Protein AF-A0A7S2LRY9-F1 (afdb_monomer_lite)

Organism: NCBI:txid267567

Structure (mmCIF, N/CA/C/O backbone):
data_AF-A0A7S2LRY9-F1
#
_entry.id   AF-A0A7S2LRY9-F1
#
loop_
_atom_site.group_PDB
_atom_site.id
_atom_site.type_symbol
_atom_site.label_atom_id
_atom_site.label_alt_id
_atom_site.label_comp_id
_atom_site.label_asym_id
_atom_site.label_entity_id
_atom_site.label_seq_id
_atom_site.pdbx_PDB_ins_code
_atom_site.Cartn_x
_atom_site.Cartn_y
_atom_site.Cartn_z
_atom_site.occupancy
_atom_site.B_iso_or_equiv
_atom_site.auth_seq_id
_atom_site.auth_comp_id
_atom_site.auth_asym_id
_atom_site.auth_atom_id
_atom_site.pdbx_PDB_model_num
ATOM 1 N N . LYS A 1 1 ? 8.140 20.959 7.139 1.00 42.97 1 LYS A N 1
ATOM 2 C CA . LYS A 1 1 ? 8.347 19.492 7.245 1.00 42.97 1 LYS A CA 1
ATOM 3 C C . LYS A 1 1 ? 7.551 19.012 8.450 1.00 42.97 1 LYS A C 1
ATOM 5 O O . LYS A 1 1 ? 8.024 19.200 9.561 1.00 42.97 1 LYS A O 1
ATOM 10 N N . SER A 1 2 ? 6.321 18.530 8.248 1.00 47.72 2 SER A N 1
ATOM 11 C CA . SER A 1 2 ? 5.509 17.995 9.351 1.00 47.72 2 SER A CA 1
ATOM 12 C C . SER A 1 2 ? 6.287 16.837 9.963 1.00 47.72 2 SER A C 1
ATOM 14 O O . SER A 1 2 ? 6.594 15.883 9.247 1.00 47.72 2 SER A O 1
ATOM 16 N N . LYS A 1 3 ? 6.712 16.970 11.222 1.00 55.00 3 LYS A N 1
ATOM 17 C CA . LYS A 1 3 ? 7.335 15.860 11.942 1.00 55.00 3 LYS A CA 1
ATOM 18 C C . LYS A 1 3 ? 6.281 14.760 11.988 1.00 55.00 3 LYS A C 1
ATOM 20 O O . LYS A 1 3 ? 5.179 15.005 12.460 1.00 55.00 3 LYS A O 1
ATOM 25 N N . LEU A 1 4 ? 6.579 13.626 11.370 1.00 56.03 4 LEU A N 1
ATOM 26 C CA . LEU A 1 4 ? 5.730 12.450 11.462 1.00 56.03 4 LEU A CA 1
ATOM 27 C C . LEU A 1 4 ? 5.791 11.988 12.918 1.00 56.03 4 LEU A C 1
ATOM 29 O O . LEU A 1 4 ? 6.898 11.877 13.456 1.00 56.03 4 LEU A O 1
ATOM 33 N N . ASP A 1 5 ? 4.647 11.771 13.557 1.00 71.38 5 ASP A N 1
ATOM 34 C CA . ASP A 1 5 ? 4.640 11.287 14.931 1.00 71.38 5 ASP A CA 1
ATOM 35 C C . ASP A 1 5 ? 5.395 9.945 14.995 1.00 71.38 5 ASP A C 1
ATOM 37 O O . ASP A 1 5 ? 5.189 9.083 14.129 1.00 71.38 5 ASP A O 1
ATOM 41 N N . PRO A 1 6 ? 6.280 9.723 15.987 1.00 76.50 6 PRO A N 1
ATOM 42 C CA . PRO A 1 6 ? 7.076 8.495 16.080 1.00 76.50 6 PRO A CA 1
ATOM 43 C C . PRO A 1 6 ? 6.223 7.219 16.017 1.00 76.50 6 PRO A C 1
ATOM 45 O O . PRO A 1 6 ? 6.640 6.214 15.441 1.00 76.50 6 PRO A O 1
ATOM 48 N N . LEU A 1 7 ? 4.997 7.292 16.544 1.00 77.19 7 LEU A N 1
ATOM 49 C CA . LEU A 1 7 ? 4.020 6.208 16.547 1.00 77.19 7 LEU A CA 1
ATOM 50 C C . LEU A 1 7 ? 3.487 5.867 15.145 1.00 77.19 7 LEU A C 1
ATOM 52 O O . LEU A 1 7 ? 3.240 4.701 14.845 1.00 77.19 7 LEU A O 1
ATOM 56 N N . GLU A 1 8 ? 3.302 6.859 14.269 1.00 82.44 8 GLU A N 1
ATOM 57 C CA . GLU A 1 8 ? 2.910 6.605 12.877 1.00 82.44 8 GLU A CA 1
ATOM 58 C C . GLU A 1 8 ? 4.038 5.899 12.121 1.00 82.44 8 GLU A C 1
ATOM 60 O O . GLU A 1 8 ? 3.790 4.966 11.359 1.00 82.44 8 GLU A O 1
ATOM 65 N N . ASN A 1 9 ? 5.284 6.319 12.356 1.00 85.94 9 ASN A N 1
ATOM 66 C CA . ASN A 1 9 ? 6.449 5.736 11.699 1.00 85.94 9 ASN A CA 1
ATOM 67 C C . ASN A 1 9 ? 6.665 4.271 12.103 1.00 85.94 9 AS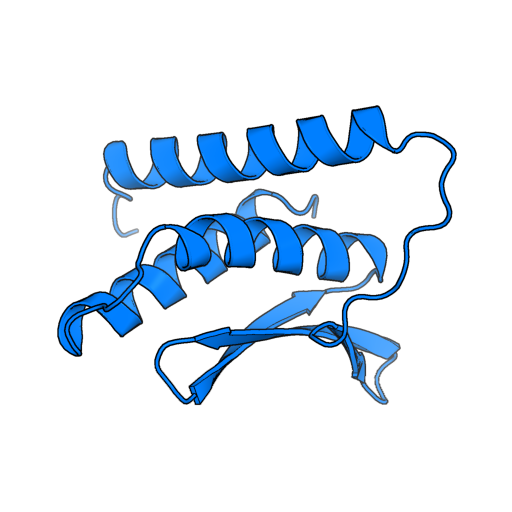N A C 1
ATOM 69 O O . ASN A 1 9 ? 6.980 3.440 11.254 1.00 85.94 9 ASN A O 1
ATOM 73 N N . ASP A 1 10 ? 6.457 3.942 13.379 1.00 88.31 10 ASP A N 1
ATOM 74 C CA . ASP A 1 10 ? 6.489 2.559 13.859 1.00 88.31 10 ASP A CA 1
ATOM 75 C C . ASP A 1 10 ? 5.446 1.687 13.141 1.00 88.31 10 ASP A C 1
ATOM 77 O O . ASP A 1 10 ? 5.798 0.664 12.554 1.00 88.31 10 ASP A O 1
ATOM 81 N N . LYS A 1 11 ? 4.190 2.153 13.048 1.00 87.31 11 LYS A N 1
ATOM 82 C CA . LYS A 1 11 ? 3.123 1.451 12.309 1.00 87.31 11 LYS A CA 1
ATOM 83 C C . LYS A 1 11 ? 3.478 1.231 10.839 1.00 87.31 11 LYS A C 1
ATOM 85 O O . LYS A 1 11 ? 3.240 0.148 10.303 1.00 87.31 11 LYS A O 1
ATOM 90 N N . ILE A 1 12 ? 4.051 2.244 10.187 1.00 89.62 12 ILE A N 1
ATOM 91 C CA . ILE A 1 12 ? 4.518 2.149 8.799 1.00 89.62 12 ILE A CA 1
ATOM 92 C C . ILE A 1 12 ? 5.582 1.053 8.674 1.00 89.62 12 ILE A C 1
ATOM 94 O O . ILE A 1 12 ? 5.450 0.158 7.838 1.00 89.62 12 ILE A O 1
ATOM 98 N N . ASN A 1 13 ? 6.614 1.093 9.517 1.00 90.19 13 ASN A N 1
ATOM 99 C CA . ASN A 1 13 ? 7.702 0.120 9.480 1.00 90.19 13 ASN A CA 1
ATOM 100 C C . ASN A 1 13 ? 7.215 -1.296 9.798 1.00 90.19 13 ASN A C 1
ATOM 102 O O . ASN A 1 13 ? 7.640 -2.245 9.140 1.00 90.19 13 ASN A O 1
ATOM 106 N N . ALA A 1 14 ? 6.289 -1.443 10.746 1.00 90.25 14 ALA A N 1
ATOM 107 C CA . ALA A 1 14 ? 5.671 -2.717 11.085 1.00 90.25 14 ALA A CA 1
ATOM 108 C C . ALA A 1 14 ? 4.901 -3.314 9.895 1.00 90.25 14 ALA A C 1
ATOM 110 O O . ALA A 1 14 ? 5.074 -4.495 9.582 1.00 90.25 14 ALA A O 1
ATOM 111 N N . ALA A 1 15 ? 4.110 -2.505 9.181 1.00 89.75 15 ALA A N 1
ATOM 112 C CA . ALA A 1 15 ? 3.398 -2.953 7.983 1.00 89.75 15 ALA A CA 1
ATOM 113 C C . ALA A 1 15 ? 4.364 -3.352 6.856 1.00 89.75 15 ALA A C 1
ATOM 115 O O . ALA A 1 15 ? 4.231 -4.427 6.276 1.00 89.75 15 ALA A O 1
ATOM 116 N N . ILE A 1 16 ? 5.393 -2.540 6.598 1.00 90.38 16 ILE A N 1
ATOM 117 C CA . ILE A 1 16 ? 6.456 -2.840 5.622 1.00 90.38 16 ILE A CA 1
ATOM 118 C C . ILE A 1 16 ? 7.151 -4.166 5.971 1.00 90.38 16 ILE A C 1
ATOM 120 O O . ILE A 1 16 ? 7.352 -5.019 5.107 1.00 90.38 16 ILE A O 1
ATOM 124 N N . ALA A 1 17 ? 7.514 -4.367 7.238 1.00 89.44 17 ALA A N 1
ATOM 125 C CA . ALA A 1 17 ? 8.182 -5.582 7.690 1.00 89.44 17 ALA A CA 1
ATOM 126 C C . ALA A 1 17 ? 7.295 -6.827 7.531 1.00 89.44 17 ALA A C 1
ATOM 128 O O . ALA A 1 17 ? 7.787 -7.896 7.157 1.00 89.44 17 ALA A O 1
ATOM 129 N N . ALA A 1 18 ? 5.992 -6.698 7.777 1.00 88.12 18 ALA A N 1
ATOM 130 C CA . ALA A 1 18 ? 5.053 -7.800 7.645 1.00 88.12 18 ALA A CA 1
ATOM 131 C C . ALA A 1 18 ? 4.808 -8.212 6.181 1.00 88.12 18 ALA A C 1
ATOM 133 O O . ALA A 1 18 ? 4.769 -9.414 5.894 1.00 88.12 18 ALA A O 1
ATOM 134 N N . VAL A 1 19 ? 4.755 -7.261 5.243 1.00 87.75 19 VAL A N 1
ATOM 135 C CA . VAL A 1 19 ? 4.709 -7.582 3.804 1.00 87.75 19 VAL A CA 1
ATOM 136 C C . VAL A 1 19 ? 6.010 -8.249 3.359 1.00 87.75 19 VAL A C 1
ATOM 138 O O . VAL A 1 19 ? 5.968 -9.334 2.786 1.00 87.75 19 VAL A O 1
ATOM 141 N N . LYS A 1 20 ? 7.181 -7.712 3.738 1.00 85.38 20 LYS A N 1
ATOM 142 C CA . LYS A 1 20 ? 8.488 -8.347 3.450 1.00 85.38 20 LYS A CA 1
ATOM 143 C C . LYS A 1 20 ? 8.604 -9.771 3.998 1.00 85.38 20 LYS A C 1
ATOM 145 O O . LYS A 1 20 ? 9.268 -10.621 3.407 1.00 85.38 20 LYS A O 1
ATOM 150 N N . LYS A 1 21 ? 7.989 -10.057 5.148 1.00 81.19 21 LYS A N 1
ATOM 151 C CA . LYS A 1 21 ? 7.944 -11.414 5.714 1.00 81.19 21 LYS A CA 1
ATOM 152 C C . LYS A 1 21 ? 7.085 -12.356 4.862 1.00 81.19 21 LYS A C 1
ATOM 154 O O . LYS A 1 21 ? 7.431 -13.528 4.729 1.00 81.19 21 LYS A O 1
ATOM 159 N N . SER A 1 22 ? 5.994 -11.846 4.300 1.00 75.50 22 SER A N 1
ATOM 160 C CA . SER A 1 22 ? 5.067 -12.601 3.449 1.00 75.50 22 SER A CA 1
ATOM 161 C C . SER A 1 22 ? 5.665 -12.891 2.069 1.00 75.50 22 SER A C 1
ATOM 163 O O . SER A 1 22 ? 5.535 -14.010 1.571 1.00 75.50 22 SER A O 1
ATOM 165 N N . ASP A 1 23 ? 6.405 -11.929 1.517 1.00 73.88 23 ASP A N 1
ATOM 166 C CA . ASP A 1 23 ? 7.154 -12.062 0.266 1.00 73.88 23 ASP A CA 1
ATOM 167 C C . ASP A 1 23 ? 8.245 -13.143 0.369 1.00 73.88 23 ASP A C 1
ATOM 169 O O . ASP A 1 23 ? 8.245 -14.109 -0.393 1.00 73.88 23 ASP A O 1
ATOM 173 N N . ARG A 1 24 ? 9.071 -13.105 1.430 1.00 67.56 24 ARG A N 1
ATOM 174 C CA . ARG A 1 24 ? 10.081 -14.152 1.692 1.00 67.56 24 ARG A CA 1
ATOM 175 C C . ARG A 1 24 ? 9.493 -15.554 1.855 1.00 67.56 24 ARG A C 1
ATOM 177 O O . ARG A 1 24 ? 10.159 -16.531 1.531 1.00 67.56 24 ARG A O 1
ATOM 184 N N . LYS A 1 25 ? 8.265 -15.672 2.369 1.00 63.34 25 LYS A N 1
ATOM 185 C CA . LYS A 1 25 ? 7.575 -16.965 2.508 1.00 63.34 25 LYS A CA 1
ATOM 186 C C . LYS A 1 25 ? 7.043 -17.487 1.169 1.00 63.34 25 LYS A C 1
ATOM 188 O O . LYS A 1 25 ? 6.831 -18.687 1.032 1.00 63.34 25 LYS A O 1
ATOM 193 N N . SER A 1 26 ? 6.843 -16.601 0.198 1.00 60.50 26 SER A N 1
ATOM 194 C CA . SER A 1 26 ? 6.362 -16.932 -1.146 1.00 60.50 26 SER A CA 1
ATOM 195 C C . SER A 1 26 ? 7.490 -16.995 -2.180 1.00 60.50 26 SER A C 1
ATOM 197 O O . SER A 1 26 ? 7.199 -17.044 -3.372 1.00 60.50 26 SER A O 1
ATOM 199 N N . ALA A 1 27 ? 8.757 -17.023 -1.742 1.00 56.94 27 ALA A N 1
ATOM 200 C CA . ALA A 1 27 ? 9.933 -17.131 -2.601 1.00 56.94 27 ALA A CA 1
ATOM 201 C C . ALA A 1 27 ? 9.850 -18.403 -3.468 1.00 56.94 27 ALA A C 1
ATOM 203 O O . ALA A 1 27 ? 10.122 -19.506 -3.000 1.00 56.94 27 ALA A O 1
ATOM 204 N N . GLY A 1 28 ? 9.407 -18.242 -4.718 1.00 59.16 28 GLY A N 1
ATOM 205 C CA . GLY A 1 28 ? 9.170 -19.329 -5.675 1.00 59.16 28 GLY A CA 1
ATOM 206 C C . GLY A 1 28 ? 7.744 -19.409 -6.235 1.00 59.16 28 GLY A C 1
ATOM 207 O O . GLY A 1 28 ? 7.490 -20.245 -7.098 1.00 59.16 28 GLY A O 1
ATOM 208 N N . LYS A 1 29 ? 6.810 -18.560 -5.785 1.00 62.66 29 LYS A N 1
ATOM 209 C CA . LYS A 1 29 ? 5.438 -18.505 -6.311 1.00 62.66 29 LYS A CA 1
ATOM 210 C C . LYS A 1 29 ? 5.250 -17.299 -7.230 1.00 62.66 29 LYS A C 1
ATOM 212 O O . LYS A 1 29 ? 5.594 -16.180 -6.866 1.00 62.66 29 LYS A O 1
ATOM 217 N N . GLU A 1 30 ? 4.675 -17.534 -8.407 1.00 67.88 30 GLU A N 1
ATOM 218 C CA . GLU A 1 30 ? 4.359 -16.485 -9.377 1.00 67.88 30 GLU A CA 1
ATOM 219 C C . GLU A 1 30 ? 3.458 -15.412 -8.735 1.00 67.88 30 GLU A C 1
ATOM 221 O O . GLU A 1 30 ? 2.397 -15.716 -8.175 1.00 67.88 30 GLU A O 1
ATOM 226 N N . MET A 1 31 ? 3.902 -14.152 -8.764 1.00 69.00 31 MET A N 1
ATOM 227 C CA . MET A 1 31 ? 3.227 -13.055 -8.071 1.00 69.00 31 MET A CA 1
ATOM 228 C C . MET A 1 31 ? 1.910 -12.724 -8.784 1.00 69.00 31 MET A C 1
ATOM 230 O O . MET A 1 31 ? 1.885 -12.029 -9.802 1.00 69.00 31 MET A O 1
ATOM 234 N N . THR A 1 32 ? 0.788 -13.230 -8.267 1.00 82.12 32 THR A N 1
ATOM 235 C CA . THR A 1 32 ? -0.544 -12.966 -8.833 1.00 82.12 32 THR A CA 1
ATOM 236 C C . THR A 1 32 ? -0.869 -11.479 -8.731 1.00 82.12 32 THR A C 1
ATOM 238 O O . THR A 1 32 ? -0.756 -10.893 -7.657 1.00 82.12 32 THR A O 1
ATOM 241 N N . LEU A 1 33 ? -1.284 -10.857 -9.841 1.00 85.69 33 LEU A N 1
ATOM 242 C CA . LEU A 1 33 ? -1.626 -9.437 -9.842 1.00 85.69 33 LEU A CA 1
ATOM 243 C C . LEU A 1 33 ? -2.879 -9.205 -8.979 1.00 85.69 33 LEU A C 1
ATOM 245 O O . LEU A 1 33 ? -3.937 -9.768 -9.279 1.00 85.69 33 LEU A O 1
ATOM 249 N N . PRO A 1 34 ? -2.807 -8.383 -7.921 1.00 85.69 34 PRO A N 1
ATOM 250 C CA . PRO A 1 34 ? -3.980 -8.081 -7.120 1.00 85.69 34 PRO A CA 1
ATOM 251 C C . PRO A 1 34 ? -4.971 -7.243 -7.935 1.00 85.69 34 PRO A C 1
ATOM 253 O O . PRO A 1 34 ? -4.581 -6.337 -8.664 1.00 85.69 34 PRO A O 1
ATOM 256 N N . ARG A 1 35 ? -6.277 -7.486 -7.752 1.00 87.56 35 ARG A N 1
ATOM 257 C CA . ARG A 1 35 ? -7.371 -6.771 -8.451 1.00 87.56 35 ARG A CA 1
ATOM 258 C C . ARG A 1 35 ? -7.300 -5.241 -8.317 1.00 87.56 35 ARG A C 1
ATOM 260 O O . ARG A 1 35 ? -7.848 -4.524 -9.146 1.00 87.56 35 ARG A O 1
ATOM 267 N N . GLY A 1 36 ? -6.656 -4.747 -7.260 1.00 89.81 36 GLY A N 1
ATOM 268 C CA . GLY A 1 36 ? -6.436 -3.323 -7.015 1.00 89.81 36 GLY A CA 1
ATOM 269 C C . GLY A 1 36 ? -5.236 -2.714 -7.746 1.00 89.81 36 GLY A C 1
ATOM 270 O O . GLY A 1 36 ? -5.015 -1.515 -7.610 1.00 89.81 36 GLY A O 1
ATOM 271 N N . VAL A 1 37 ? -4.459 -3.491 -8.506 1.00 93.25 37 VAL A N 1
ATOM 272 C CA . VAL A 1 37 ? -3.318 -2.990 -9.281 1.00 93.25 37 VAL A CA 1
ATOM 273 C C . VAL A 1 37 ? -3.619 -3.073 -10.772 1.00 93.25 37 VAL A C 1
ATOM 275 O O . VAL A 1 37 ? -4.044 -4.104 -11.283 1.00 93.25 37 VAL A O 1
ATOM 278 N N . THR A 1 38 ? -3.410 -1.963 -11.474 1.00 94.19 38 THR A N 1
ATOM 279 C CA . THR A 1 38 ? -3.757 -1.802 -12.893 1.00 94.19 38 THR A CA 1
ATOM 280 C C . THR A 1 38 ? -2.641 -1.082 -13.641 1.00 94.19 38 THR A C 1
ATOM 282 O O . THR A 1 38 ? -1.967 -0.227 -13.071 1.00 94.19 38 THR A O 1
ATOM 285 N N . VAL A 1 39 ? -2.438 -1.409 -14.916 1.00 94.69 39 VAL A N 1
ATOM 286 C CA . VAL A 1 39 ? -1.489 -0.697 -15.782 1.00 94.69 39 VAL A CA 1
ATOM 287 C C . VAL A 1 39 ? -2.201 0.452 -16.496 1.00 94.69 39 VAL A C 1
ATOM 289 O O . VAL A 1 39 ? -3.317 0.301 -16.992 1.00 94.69 39 VAL A O 1
ATOM 292 N N . ARG A 1 40 ? -1.573 1.628 -16.519 1.00 93.25 40 ARG A N 1
ATOM 293 C CA . ARG A 1 40 ? -2.056 2.800 -17.260 1.00 93.25 40 ARG A CA 1
ATOM 294 C C . ARG A 1 40 ? -1.542 2.765 -18.705 1.00 93.25 40 ARG A C 1
ATOM 296 O O . ARG A 1 40 ? -0.499 2.165 -18.950 1.00 93.25 40 ARG A O 1
ATOM 303 N N . PRO A 1 41 ? -2.177 3.491 -19.647 1.00 93.00 41 PRO A N 1
ATOM 304 C CA . PRO A 1 41 ? -1.685 3.600 -21.027 1.00 93.00 41 PRO A CA 1
ATOM 305 C C . PRO A 1 41 ? -0.238 4.100 -21.127 1.00 93.00 41 PRO A C 1
ATOM 307 O O . PRO A 1 41 ? 0.484 3.745 -22.046 1.00 93.00 41 PRO A O 1
ATOM 310 N N . SER A 1 42 ? 0.211 4.887 -20.144 1.00 91.19 42 SER A N 1
ATOM 311 C CA . SER A 1 42 ? 1.594 5.364 -20.034 1.00 91.19 42 SER A CA 1
ATOM 312 C C . SER A 1 42 ? 2.611 4.283 -19.630 1.00 91.19 42 SER A C 1
ATOM 314 O O . SER A 1 42 ? 3.769 4.616 -19.415 1.00 91.19 42 SER A O 1
ATOM 316 N N . GLY A 1 43 ? 2.191 3.032 -19.412 1.00 91.75 43 GLY A N 1
ATOM 317 C CA . GLY A 1 43 ? 3.039 1.929 -18.939 1.00 91.75 43 GLY A CA 1
ATOM 318 C C . GLY A 1 43 ? 3.292 1.903 -17.426 1.00 91.75 43 GLY A C 1
ATOM 319 O O . GLY A 1 43 ? 3.861 0.944 -16.918 1.00 91.75 43 GLY A O 1
ATOM 320 N N . LYS A 1 44 ? 2.839 2.922 -16.684 1.00 94.56 44 LYS A N 1
ATOM 321 C CA . LYS A 1 44 ? 2.973 2.983 -15.220 1.00 94.56 44 LYS A CA 1
ATOM 322 C C . LYS A 1 44 ? 1.912 2.141 -14.516 1.00 94.56 44 LYS A C 1
ATOM 324 O O . LYS A 1 44 ? 0.773 2.045 -14.978 1.00 94.56 44 LYS A O 1
ATOM 329 N N . TRP A 1 45 ? 2.254 1.619 -13.347 1.00 95.19 45 TRP A N 1
ATOM 330 C CA . TRP A 1 45 ? 1.396 0.758 -12.542 1.00 95.19 45 TRP A CA 1
ATOM 331 C C . TRP A 1 45 ? 0.697 1.542 -11.436 1.00 95.19 45 TRP A C 1
ATOM 333 O O . TRP A 1 45 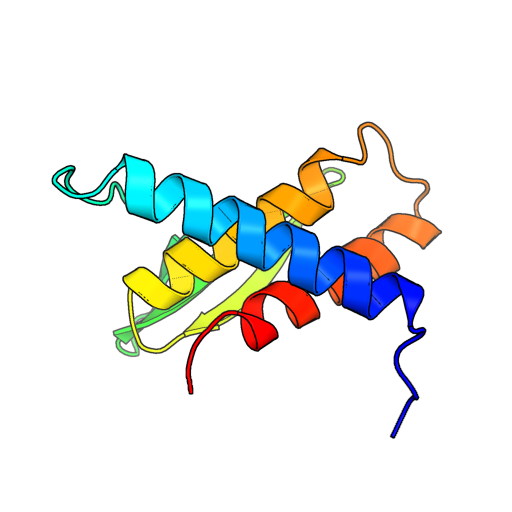? 1.332 2.150 -10.586 1.00 95.19 45 TRP A O 1
ATOM 343 N N . GLN A 1 46 ? -0.630 1.537 -11.424 1.00 94.75 46 GLN A N 1
ATOM 344 C CA . GLN A 1 46 ? -1.455 2.164 -10.398 1.00 94.75 46 GLN A CA 1
ATOM 345 C C . GLN A 1 46 ? -1.900 1.149 -9.351 1.00 94.75 46 GLN A C 1
ATOM 347 O O . GLN A 1 46 ? -2.441 0.108 -9.712 1.00 94.75 46 GLN A O 1
ATOM 352 N N . ALA A 1 47 ? -1.807 1.523 -8.073 1.00 95.00 47 ALA A N 1
ATOM 353 C CA . ALA A 1 47 ? -2.411 0.803 -6.956 1.00 95.00 47 ALA A CA 1
ATOM 354 C C . ALA A 1 47 ? -3.601 1.574 -6.354 1.00 95.00 47 ALA A C 1
ATOM 356 O O . ALA A 1 47 ? -3.519 2.769 -6.041 1.00 95.00 47 ALA A O 1
ATOM 357 N N . GLN A 1 48 ? -4.712 0.870 -6.146 1.00 94.19 48 GLN A N 1
ATOM 358 C CA . GLN A 1 48 ? -5.928 1.364 -5.502 1.00 94.19 48 GLN A CA 1
ATOM 359 C C . GLN A 1 48 ? -6.543 0.290 -4.600 1.00 94.19 48 GLN A C 1
ATOM 361 O O . GLN A 1 48 ? -6.497 -0.893 -4.921 1.00 94.19 48 GLN A O 1
ATOM 366 N N . LEU A 1 49 ? -7.164 0.697 -3.493 1.00 92.56 49 LEU A N 1
ATOM 367 C CA . LEU A 1 49 ? -7.827 -0.208 -2.549 1.00 92.56 49 LEU A CA 1
ATOM 368 C C . LEU A 1 49 ? -9.244 0.280 -2.250 1.00 92.56 49 LEU A C 1
ATOM 370 O O . LEU A 1 49 ? -9.482 1.479 -2.156 1.00 92.56 49 LEU A O 1
ATOM 374 N N . TYR A 1 50 ? -10.188 -0.636 -2.060 1.00 90.25 50 TYR A N 1
ATOM 375 C CA . TYR A 1 50 ? -11.514 -0.293 -1.557 1.00 90.25 50 TYR A CA 1
ATOM 376 C C . TYR A 1 50 ? -11.495 -0.184 -0.027 1.00 90.25 50 TYR A C 1
ATOM 378 O O . TYR A 1 50 ? -11.117 -1.137 0.653 1.00 90.25 50 TYR A O 1
ATOM 386 N N . TYR A 1 51 ? -11.885 0.969 0.517 1.00 88.75 51 TYR A N 1
ATOM 387 C CA . TYR A 1 51 ? -11.900 1.221 1.959 1.00 88.75 51 TYR A CA 1
ATOM 388 C C . TYR A 1 51 ? -13.000 2.213 2.347 1.00 88.75 51 TYR A C 1
ATOM 390 O O . TYR A 1 51 ? -13.175 3.247 1.691 1.00 88.75 51 TYR A O 1
ATOM 398 N N . ALA A 1 52 ? -13.724 1.899 3.427 1.00 87.25 52 ALA A N 1
ATOM 399 C CA . ALA A 1 52 ? -14.850 2.689 3.937 1.00 87.25 52 ALA A CA 1
ATOM 400 C C . ALA A 1 52 ? -15.881 3.032 2.839 1.00 87.25 52 ALA A C 1
ATOM 402 O O . ALA A 1 52 ? -16.222 4.193 2.619 1.00 87.25 52 ALA A O 1
ATOM 403 N N . GLY A 1 53 ? -16.303 2.020 2.071 1.00 87.69 53 GLY A N 1
ATOM 404 C CA . GLY A 1 53 ? -17.330 2.167 1.031 1.00 87.69 53 GLY A CA 1
ATOM 405 C C . GLY A 1 53 ? -16.888 2.891 -0.250 1.00 87.69 53 GLY A C 1
ATOM 406 O O . GLY A 1 53 ? -17.722 3.161 -1.109 1.00 87.69 53 GLY A O 1
ATOM 407 N N . LYS A 1 54 ? -15.603 3.247 -0.396 1.00 89.69 54 LYS A N 1
ATOM 408 C CA . LYS A 1 54 ? -15.094 4.001 -1.554 1.00 89.69 54 LYS A CA 1
ATOM 409 C C . LYS A 1 54 ? -13.758 3.445 -2.049 1.00 89.69 54 LYS A C 1
ATOM 411 O O . LYS A 1 54 ? -12.928 2.985 -1.266 1.00 89.69 54 LYS A O 1
ATOM 416 N N . SER A 1 55 ? -13.512 3.550 -3.353 1.00 91.06 55 SER A N 1
ATOM 417 C CA . SER A 1 55 ? -12.202 3.257 -3.950 1.00 91.06 55 SER A CA 1
ATOM 418 C C . SER A 1 55 ? -11.205 4.366 -3.613 1.00 91.06 55 SER A C 1
ATOM 420 O O . SER A 1 55 ? -11.453 5.542 -3.873 1.00 91.06 55 SER A O 1
ATOM 422 N N . ARG A 1 56 ? -10.066 3.999 -3.025 1.00 92.81 56 ARG A N 1
ATOM 423 C CA . ARG A 1 56 ? -9.013 4.908 -2.568 1.00 92.81 56 ARG A CA 1
ATOM 424 C C . ARG A 1 56 ? -7.753 4.703 -3.394 1.00 92.81 56 ARG A C 1
ATOM 426 O O . ARG A 1 56 ? -7.166 3.624 -3.417 1.00 92.81 56 ARG A O 1
ATOM 433 N N . TYR A 1 57 ? -7.337 5.772 -4.060 1.00 93.62 57 TYR A N 1
ATOM 434 C CA . TYR A 1 57 ? -6.076 5.817 -4.785 1.00 93.62 57 TYR A CA 1
ATOM 435 C C . TYR A 1 57 ? -4.899 5.859 -3.805 1.00 93.62 57 TYR A C 1
ATOM 437 O O . TYR A 1 57 ? -4.861 6.735 -2.928 1.00 93.62 57 TYR A O 1
ATOM 445 N N . ILE A 1 58 ? -3.963 4.920 -3.961 1.00 93.62 58 ILE A N 1
ATOM 446 C CA . ILE A 1 58 ? -2.760 4.806 -3.130 1.00 93.62 58 ILE A CA 1
ATOM 447 C C . ILE A 1 58 ? -1.584 5.494 -3.819 1.00 93.62 58 ILE A C 1
ATOM 449 O O . ILE A 1 58 ? -0.924 6.335 -3.212 1.00 93.62 58 ILE A O 1
ATOM 453 N N . GLY A 1 59 ? -1.350 5.178 -5.094 1.00 93.69 59 G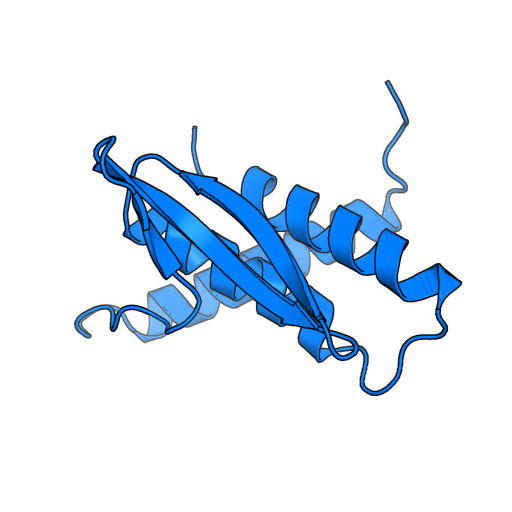LY A N 1
ATOM 454 C CA . GLY A 1 59 ? -0.221 5.722 -5.835 1.00 93.69 59 GLY A CA 1
ATOM 455 C C . GLY A 1 59 ? -0.047 5.116 -7.221 1.00 93.69 59 GLY A C 1
ATOM 456 O O . GLY A 1 59 ? -0.782 4.212 -7.626 1.00 93.69 59 GLY A O 1
ATOM 457 N N . VAL A 1 60 ? 0.951 5.634 -7.933 1.00 94.88 60 VAL A N 1
ATOM 458 C CA . VAL A 1 60 ? 1.435 5.124 -9.217 1.00 94.88 60 VAL A CA 1
ATOM 459 C C . VAL A 1 60 ? 2.931 4.859 -9.088 1.00 94.88 60 VAL A C 1
ATOM 461 O O . VAL A 1 60 ? 3.654 5.664 -8.502 1.00 94.88 60 VAL A O 1
ATOM 464 N N . PHE A 1 61 ? 3.360 3.738 -9.649 1.00 93.88 61 PHE A N 1
ATOM 465 C CA . PHE A 1 61 ? 4.686 3.149 -9.548 1.00 93.88 61 PHE A CA 1
ATOM 466 C C . PHE A 1 61 ? 5.186 2.751 -10.938 1.00 93.88 61 PHE A C 1
ATOM 468 O O . PHE A 1 61 ? 4.412 2.669 -11.897 1.00 93.88 61 PHE A O 1
ATOM 475 N N . GLU A 1 62 ? 6.490 2.537 -11.055 1.00 92.75 62 GLU A N 1
ATOM 476 C CA . GLU A 1 62 ? 7.135 2.194 -12.325 1.00 92.75 62 GLU A CA 1
ATOM 477 C C . GLU A 1 62 ? 7.059 0.692 -12.605 1.00 92.75 62 GLU A C 1
ATOM 479 O O . GLU A 1 62 ? 6.792 0.300 -13.739 1.00 92.75 62 GLU A O 1
ATOM 484 N N . SER A 1 63 ? 7.170 -0.136 -11.563 1.00 92.00 63 SER A N 1
ATOM 485 C CA . SER A 1 63 ? 7.157 -1.596 -11.674 1.00 92.00 63 SER A CA 1
ATOM 486 C C . SER A 1 63 ? 5.859 -2.212 -11.150 1.00 92.00 63 SER A C 1
ATOM 488 O O . SER A 1 63 ? 5.228 -1.707 -10.214 1.00 92.00 63 SER A O 1
ATOM 490 N N . ARG A 1 64 ? 5.486 -3.369 -11.713 1.00 91.50 64 ARG A N 1
ATOM 491 C CA . AR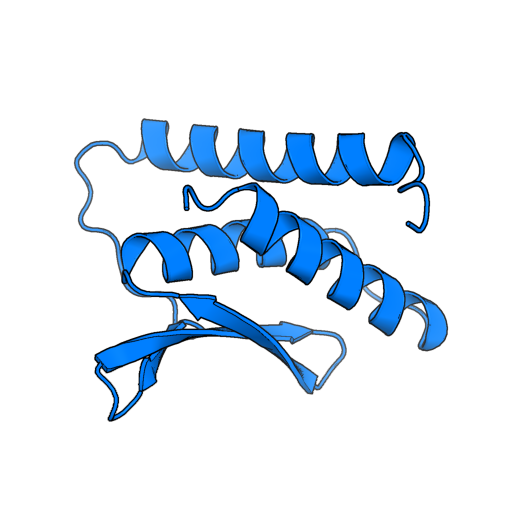G A 1 64 ? 4.363 -4.189 -11.224 1.00 91.50 64 ARG A CA 1
ATOM 492 C C . ARG A 1 64 ? 4.574 -4.621 -9.776 1.00 91.50 64 ARG A C 1
ATOM 494 O O . ARG A 1 64 ? 3.633 -4.583 -8.987 1.00 91.50 64 ARG A O 1
ATOM 501 N N . GLU A 1 65 ? 5.791 -5.045 -9.455 1.00 90.19 65 GLU A N 1
ATOM 502 C CA . GLU A 1 65 ? 6.177 -5.531 -8.128 1.00 90.19 65 GLU A CA 1
ATOM 503 C C . GLU A 1 65 ? 6.036 -4.425 -7.084 1.00 90.19 65 GLU A C 1
ATOM 505 O O . GLU A 1 65 ? 5.386 -4.635 -6.064 1.00 90.19 65 GLU A O 1
ATOM 510 N N . ASP A 1 66 ? 6.513 -3.217 -7.391 1.00 91.94 66 ASP A N 1
ATOM 511 C CA . ASP A 1 66 ? 6.376 -2.054 -6.510 1.00 91.94 66 ASP A CA 1
ATOM 512 C C . ASP A 1 66 ? 4.911 -1.697 -6.259 1.00 91.94 66 ASP A C 1
ATOM 514 O O . ASP A 1 66 ? 4.514 -1.443 -5.122 1.00 91.94 66 ASP A O 1
ATOM 518 N N . ALA A 1 67 ? 4.078 -1.722 -7.304 1.00 92.94 67 ALA A N 1
ATOM 519 C CA . ALA A 1 67 ? 2.651 -1.462 -7.161 1.00 92.94 67 ALA A CA 1
ATOM 520 C C . ALA A 1 67 ? 1.933 -2.549 -6.346 1.00 92.94 67 ALA A C 1
ATOM 522 O O . ALA A 1 67 ? 1.065 -2.229 -5.530 1.00 92.94 67 ALA A O 1
ATOM 523 N N . CYS A 1 68 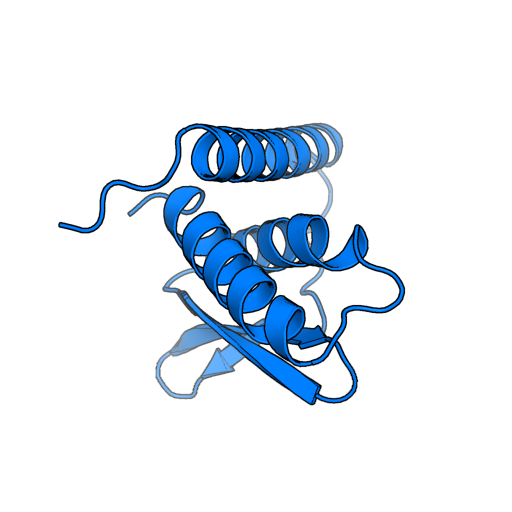? 2.293 -3.822 -6.541 1.00 91.69 68 CYS A N 1
ATOM 524 C CA . CYS A 1 68 ? 1.765 -4.944 -5.766 1.00 91.69 68 CYS A CA 1
ATOM 525 C C . CYS A 1 68 ? 2.169 -4.833 -4.293 1.00 91.69 68 CYS A C 1
ATOM 527 O O . CYS A 1 68 ? 1.320 -4.895 -3.405 1.00 91.69 68 CYS A O 1
ATOM 529 N N . TYR A 1 69 ? 3.445 -4.562 -4.039 1.00 91.19 69 TYR A N 1
ATOM 530 C CA . TYR A 1 69 ? 3.992 -4.381 -2.705 1.00 91.19 69 TYR A CA 1
ATOM 531 C C . TYR A 1 69 ? 3.333 -3.198 -1.978 1.00 91.19 69 TYR A C 1
ATOM 533 O O . TYR A 1 69 ? 2.839 -3.336 -0.858 1.00 91.19 69 TYR A O 1
ATOM 541 N N . ALA A 1 70 ? 3.236 -2.043 -2.639 1.00 93.38 70 ALA A N 1
ATOM 542 C CA . ALA A 1 70 ? 2.540 -0.865 -2.129 1.00 93.38 70 ALA A CA 1
ATOM 543 C C . ALA A 1 70 ? 1.069 -1.154 -1.789 1.00 93.38 70 ALA A C 1
ATOM 545 O O . ALA A 1 70 ? 0.562 -0.690 -0.763 1.00 93.38 70 ALA A O 1
ATOM 546 N N . TYR A 1 71 ? 0.388 -1.931 -2.636 1.00 93.12 71 TYR A N 1
ATOM 547 C CA . TYR A 1 71 ? -0.985 -2.363 -2.403 1.00 93.12 71 TYR A CA 1
ATOM 548 C C . TYR A 1 71 ? -1.103 -3.233 -1.145 1.00 93.12 71 TYR A C 1
ATOM 550 O O . TYR A 1 71 ? -1.993 -2.998 -0.326 1.00 93.12 71 TYR A O 1
ATOM 558 N N . GLU A 1 72 ? -0.205 -4.199 -0.951 1.00 92.00 72 GLU A N 1
ATOM 559 C CA . GLU A 1 72 ? -0.211 -5.060 0.235 1.00 92.00 72 GLU A CA 1
ATOM 560 C C . GLU A 1 72 ? 0.078 -4.285 1.523 1.00 92.00 72 GLU A C 1
ATOM 562 O O . GLU A 1 72 ? -0.633 -4.464 2.515 1.00 92.00 72 GLU A O 1
ATOM 567 N N . VAL A 1 73 ? 1.043 -3.361 1.497 1.00 92.44 73 VAL A N 1
ATOM 568 C CA . VAL A 1 73 ? 1.363 -2.507 2.654 1.00 92.44 73 VAL A CA 1
ATOM 569 C C . VAL A 1 73 ? 0.158 -1.644 3.026 1.00 92.44 73 VAL A C 1
ATOM 571 O O . VAL A 1 73 ? -0.250 -1.604 4.189 1.00 92.44 73 VAL A O 1
ATOM 574 N N . ALA A 1 74 ? -0.460 -0.989 2.040 1.00 92.75 74 ALA A N 1
ATOM 575 C CA . ALA A 1 74 ? -1.651 -0.176 2.265 1.00 92.75 74 ALA A CA 1
ATOM 576 C C . ALA A 1 74 ? -2.818 -1.016 2.801 1.00 92.75 74 ALA A C 1
ATOM 578 O O . ALA A 1 74 ? -3.509 -0.603 3.735 1.00 92.75 74 ALA A O 1
ATOM 579 N N . ARG A 1 75 ? -3.017 -2.221 2.255 1.00 91.31 75 ARG A N 1
ATOM 580 C CA . ARG A 1 75 ? -4.029 -3.163 2.734 1.00 91.31 75 ARG A CA 1
ATOM 581 C C . ARG A 1 75 ? -3.783 -3.537 4.192 1.00 91.31 75 ARG A C 1
ATOM 583 O O . ARG A 1 75 ? -4.737 -3.566 4.957 1.00 91.31 75 ARG A O 1
ATOM 590 N N . GLN A 1 76 ? -2.541 -3.775 4.598 1.00 89.44 76 GLN A N 1
ATOM 591 C CA . GLN A 1 76 ? -2.223 -4.146 5.974 1.00 89.44 76 GLN A CA 1
ATOM 592 C C . GLN A 1 76 ? -2.533 -3.032 6.984 1.00 89.44 76 GLN A C 1
ATOM 594 O O . GLN A 1 76 ? -3.047 -3.319 8.063 1.00 89.44 76 GLN A O 1
ATOM 599 N N . ILE A 1 77 ? -2.300 -1.769 6.614 1.00 89.06 77 ILE A N 1
ATOM 600 C CA . ILE A 1 77 ? -2.683 -0.608 7.434 1.00 89.06 77 ILE A CA 1
ATOM 601 C C . ILE A 1 77 ? -4.210 -0.494 7.555 1.00 89.06 77 ILE A C 1
ATOM 603 O O . ILE A 1 77 ? -4.731 -0.251 8.640 1.00 89.06 77 ILE A O 1
ATOM 607 N N . LEU A 1 78 ? -4.933 -0.688 6.450 1.00 85.81 78 LEU A N 1
ATOM 608 C CA . LEU A 1 78 ? -6.375 -0.436 6.382 1.00 85.81 78 LEU A CA 1
ATOM 609 C C . LEU A 1 78 ? -7.234 -1.603 6.900 1.00 85.81 78 LEU A C 1
ATOM 611 O O . LEU A 1 78 ? -8.316 -1.368 7.433 1.00 85.81 78 LEU A O 1
ATOM 615 N N . VAL A 1 79 ? -6.757 -2.850 6.799 1.00 78.38 79 VAL A N 1
ATOM 616 C CA . VAL A 1 79 ? -7.460 -4.054 7.291 1.00 78.38 79 VAL A CA 1
ATOM 617 C C . VAL A 1 79 ? -7.639 -4.047 8.813 1.00 78.38 79 VAL A C 1
ATOM 619 O O . VAL A 1 79 ? -8.614 -4.611 9.303 1.00 78.38 79 VAL A O 1
ATOM 622 N N . SER A 1 80 ? -6.766 -3.371 9.565 1.00 66.25 80 SER A N 1
ATOM 623 C CA . SER A 1 80 ? -6.892 -3.270 11.027 1.00 66.25 80 SER A CA 1
ATOM 624 C C . SER A 1 80 ? -8.085 -2.427 11.509 1.00 66.25 80 SER A C 1
ATOM 626 O O . SER A 1 80 ? -8.387 -2.447 12.699 1.00 66.25 80 SER A O 1
ATOM 628 N N . CYS A 1 81 ? -8.803 -1.718 10.629 1.00 55.09 81 CYS A N 1
ATOM 629 C CA . CYS A 1 81 ? -9.933 -0.861 11.004 1.00 55.09 81 CYS A CA 1
ATOM 630 C C . CYS A 1 81 ? -11.245 -1.397 10.416 1.00 55.09 81 CYS A C 1
ATOM 632 O O . CYS A 1 81 ? -11.565 -1.120 9.260 1.00 55.09 81 CYS A O 1
ATOM 634 N N . LYS A 1 82 ? -12.007 -2.161 11.211 1.00 57.38 82 LYS A N 1
ATOM 635 C CA . LYS A 1 82 ? -13.257 -2.799 10.761 1.00 57.38 82 LYS A CA 1
ATOM 636 C C . LYS A 1 82 ? -14.379 -1.790 10.472 1.00 57.38 82 LYS A C 1
ATOM 638 O O . LYS A 1 82 ? -15.121 -2.013 9.526 1.00 57.38 82 LYS A O 1
ATOM 643 N N . GLU A 1 83 ? -14.443 -0.665 11.190 1.00 62.78 83 GLU A N 1
ATOM 644 C CA . GLU A 1 83 ? -15.413 0.424 10.971 1.00 62.78 83 GLU A CA 1
ATOM 645 C C . GLU A 1 83 ? -14.801 1.771 11.415 1.00 62.78 83 GLU A C 1
ATOM 647 O O . GLU A 1 83 ? -14.863 2.125 12.592 1.00 62.78 83 GLU A O 1
ATOM 652 N N . PRO A 1 84 ? -14.122 2.511 10.524 1.00 66.00 84 PRO A N 1
ATOM 653 C CA . PRO A 1 84 ? -13.567 3.820 10.864 1.00 66.00 84 PRO A CA 1
ATOM 654 C C . PRO A 1 84 ? -14.671 4.884 10.960 1.00 66.00 84 PRO A C 1
ATOM 656 O O . PRO A 1 84 ? -15.580 4.924 10.130 1.00 66.00 84 PRO A O 1
ATOM 659 N N . LYS A 1 85 ? -14.559 5.800 11.927 1.00 72.81 85 LYS A N 1
ATOM 660 C CA . LYS A 1 85 ? -15.337 7.049 11.918 1.00 72.81 85 LYS A CA 1
ATOM 661 C C . LYS A 1 85 ? -14.894 7.908 10.731 1.00 72.81 85 LYS A C 1
ATOM 663 O O . LYS A 1 85 ? -13.722 7.861 10.360 1.00 72.81 85 LYS A O 1
ATOM 668 N N . ASP A 1 86 ? -15.796 8.712 10.163 1.00 68.75 86 ASP A N 1
ATOM 669 C CA . ASP A 1 86 ? -15.552 9.466 8.916 1.00 68.75 86 ASP A CA 1
ATOM 670 C C . ASP A 1 86 ? -14.247 10.296 8.954 1.00 68.75 86 ASP A C 1
ATOM 672 O O . ASP A 1 86 ? -13.457 10.241 8.015 1.00 68.75 86 ASP A O 1
ATOM 676 N N . GLY A 1 87 ? -13.925 10.925 10.094 1.00 75.69 87 GLY A N 1
ATOM 677 C CA . GLY A 1 87 ? -12.674 11.681 10.277 1.00 75.69 87 GLY A CA 1
ATOM 678 C C . GLY A 1 87 ? -11.391 10.839 10.388 1.00 75.69 87 GLY A C 1
ATOM 679 O O . GLY A 1 87 ? -10.305 11.313 10.063 1.00 75.69 87 GLY A O 1
ATOM 680 N N . GLU A 1 88 ? -11.481 9.573 10.803 1.00 82.06 88 GLU A N 1
ATOM 681 C CA . GLU A 1 88 ? -10.322 8.668 10.897 1.00 82.06 88 GLU A CA 1
ATOM 682 C C . GLU A 1 88 ? -9.991 8.025 9.541 1.00 82.06 88 GLU A C 1
ATOM 684 O O . GLU A 1 88 ? -8.853 7.615 9.295 1.00 82.06 88 GLU A O 1
ATOM 689 N N . VAL A 1 89 ? -10.967 7.976 8.625 1.00 85.88 89 VAL A N 1
ATOM 690 C CA . VAL A 1 89 ? -10.805 7.397 7.284 1.00 85.88 89 VAL A CA 1
ATOM 691 C C . VAL A 1 89 ? -9.682 8.092 6.521 1.00 85.88 89 VAL A C 1
ATOM 693 O O . VAL A 1 89 ? -8.823 7.425 5.943 1.00 85.88 89 VAL A O 1
ATOM 696 N N . GLU A 1 90 ? -9.663 9.423 6.515 1.00 86.25 90 GLU A N 1
ATOM 697 C CA . GLU A 1 90 ? -8.672 10.198 5.764 1.00 86.25 90 GLU A CA 1
ATOM 698 C C . GLU A 1 90 ? -7.263 10.060 6.338 1.00 86.25 90 GLU A C 1
ATOM 700 O O . GLU A 1 90 ? -6.301 9.896 5.581 1.00 86.25 90 GLU A O 1
ATOM 705 N N . VAL A 1 91 ? -7.133 10.061 7.667 1.00 87.75 91 VAL A N 1
ATOM 706 C CA . VAL A 1 91 ? -5.852 9.853 8.357 1.00 87.75 91 VAL A CA 1
ATOM 707 C C . VAL A 1 91 ? -5.284 8.482 8.003 1.00 87.75 91 VAL A C 1
ATOM 709 O O . VAL A 1 91 ? -4.129 8.384 7.587 1.00 87.75 91 VAL A O 1
ATOM 712 N N . ASN A 1 92 ? -6.115 7.440 8.053 1.00 87.94 92 ASN A N 1
ATOM 713 C CA . ASN A 1 92 ? -5.715 6.077 7.711 1.00 87.94 92 ASN A CA 1
ATOM 714 C C . ASN A 1 92 ? -5.300 5.946 6.241 1.00 87.94 92 ASN A C 1
ATOM 716 O O . ASN A 1 92 ? -4.297 5.302 5.934 1.00 87.94 92 ASN A O 1
ATOM 720 N N . ILE A 1 93 ? -6.024 6.591 5.320 1.00 90.06 93 ILE A N 1
ATOM 721 C CA . ILE A 1 93 ? -5.659 6.613 3.896 1.00 90.06 93 ILE A CA 1
ATOM 722 C C . ILE A 1 93 ? -4.316 7.319 3.697 1.00 90.06 93 ILE A C 1
ATOM 724 O O . ILE A 1 93 ? -3.464 6.826 2.957 1.00 90.06 93 ILE A O 1
ATOM 728 N N . ASN A 1 94 ? -4.104 8.463 4.346 1.00 90.75 94 ASN A N 1
ATOM 729 C CA . ASN A 1 94 ? -2.848 9.199 4.245 1.00 90.75 94 ASN A CA 1
ATOM 730 C C . ASN A 1 94 ? -1.680 8.408 4.845 1.00 90.75 94 ASN A C 1
ATOM 732 O O . ASN A 1 94 ? -0.605 8.376 4.247 1.00 90.75 94 ASN A O 1
ATOM 736 N N . LEU A 1 95 ? -1.895 7.712 5.962 1.00 90.69 95 LEU A N 1
ATOM 737 C CA . LEU A 1 95 ? -0.917 6.800 6.548 1.00 90.69 95 LEU A CA 1
ATOM 738 C C . LEU A 1 95 ? -0.585 5.650 5.589 1.00 90.69 95 LEU A C 1
ATOM 740 O O . LEU A 1 95 ? 0.587 5.383 5.338 1.00 90.69 95 LEU A O 1
ATOM 744 N N . ALA A 1 96 ? -1.599 5.021 4.992 1.00 91.69 96 ALA A N 1
ATOM 745 C CA . ALA A 1 96 ? -1.425 3.939 4.027 1.00 91.69 96 ALA A CA 1
ATOM 746 C C . ALA A 1 96 ? -0.649 4.391 2.779 1.00 91.69 96 ALA A C 1
ATOM 748 O O . ALA A 1 96 ? 0.245 3.682 2.322 1.00 91.69 96 ALA A O 1
ATOM 749 N N . ARG A 1 97 ? -0.931 5.594 2.260 1.00 92.88 97 ARG A N 1
ATOM 750 C CA . ARG A 1 97 ? -0.169 6.204 1.157 1.00 92.88 97 ARG A CA 1
ATOM 751 C C . ARG A 1 97 ? 1.291 6.409 1.542 1.00 92.88 97 ARG A C 1
ATOM 753 O O . ARG A 1 97 ? 2.179 5.978 0.813 1.00 92.88 97 ARG A O 1
ATOM 760 N N . LYS A 1 98 ? 1.550 7.027 2.698 1.00 91.38 98 LYS A N 1
ATOM 761 C CA . LYS A 1 98 ? 2.916 7.232 3.206 1.00 91.38 98 LYS A CA 1
ATOM 762 C C . LYS A 1 98 ? 3.656 5.898 3.343 1.00 91.38 98 LYS A C 1
ATOM 764 O O . LYS A 1 98 ? 4.782 5.789 2.869 1.00 91.38 98 LYS A O 1
ATOM 769 N N . ALA A 1 99 ? 3.009 4.887 3.925 1.00 91.75 99 ALA A N 1
ATOM 770 C CA . ALA A 1 99 ? 3.582 3.557 4.114 1.00 91.75 99 ALA A CA 1
ATOM 771 C C . ALA A 1 99 ? 3.931 2.878 2.785 1.00 91.75 99 ALA A C 1
ATOM 773 O O . ALA A 1 99 ? 5.035 2.358 2.623 1.00 91.75 99 ALA A O 1
ATOM 774 N N . ALA A 1 100 ? 3.006 2.933 1.825 1.00 92.00 100 ALA A N 1
ATOM 775 C CA . ALA A 1 100 ? 3.190 2.386 0.490 1.00 92.00 100 ALA A CA 1
ATOM 776 C C . ALA A 1 100 ? 4.431 2.977 -0.197 1.00 92.00 100 ALA A C 1
ATOM 778 O O . ALA A 1 100 ? 5.276 2.232 -0.681 1.00 92.00 100 ALA A O 1
ATOM 779 N N . PHE A 1 101 ? 4.592 4.304 -0.175 1.00 90.69 101 PHE A N 1
ATOM 780 C CA . PHE A 1 101 ? 5.758 4.957 -0.779 1.00 90.69 101 PHE A CA 1
ATOM 781 C C . PHE A 1 101 ? 7.057 4.772 0.012 1.00 90.69 101 PHE A C 1
ATOM 783 O O . PHE A 1 101 ? 8.121 4.766 -0.595 1.00 90.69 101 PHE A O 1
ATOM 790 N N . ALA A 1 102 ? 6.995 4.641 1.339 1.00 89.94 102 ALA A N 1
ATOM 791 C CA . ALA A 1 102 ? 8.181 4.429 2.170 1.00 89.94 102 ALA A CA 1
ATOM 792 C C . ALA A 1 102 ? 8.785 3.028 1.991 1.00 89.94 102 ALA A C 1
ATOM 794 O O . ALA A 1 102 ? 9.986 2.838 2.172 1.00 89.94 102 ALA A O 1
ATOM 795 N N . GLY A 1 103 ? 7.951 2.038 1.666 1.00 83.06 103 GLY A N 1
ATOM 796 C CA . GLY A 1 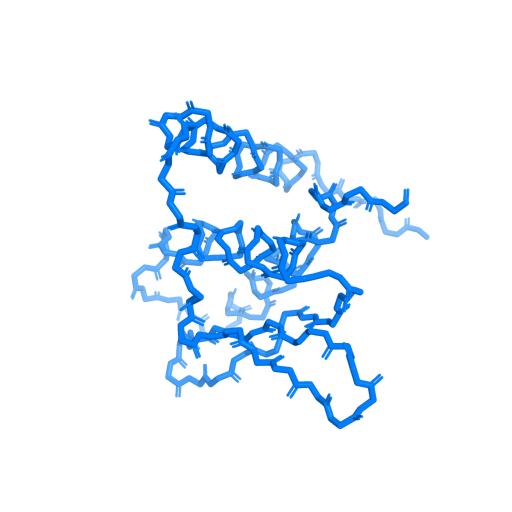103 ? 8.395 0.662 1.485 1.00 83.06 103 GLY A CA 1
ATOM 797 C C . GLY A 1 103 ? 8.925 0.339 0.084 1.00 83.06 103 GLY A C 1
ATOM 798 O O . GLY A 1 103 ? 9.706 -0.603 -0.044 1.00 83.06 103 GLY A O 1
ATOM 799 N N . VAL A 1 104 ? 8.525 1.107 -0.933 1.00 86.69 104 VAL A N 1
ATOM 800 C CA . VAL A 1 104 ? 9.017 0.976 -2.312 1.00 86.69 104 VAL A CA 1
ATOM 801 C C . VAL A 1 104 ? 10.404 1.611 -2.420 1.00 86.69 104 VAL A C 1
ATOM 803 O O . VAL A 1 104 ? 10.610 2.747 -1.991 1.00 86.69 104 VAL A O 1
ATOM 806 N N . ARG A 1 105 ? 11.372 0.875 -2.977 1.00 67.56 105 ARG A N 1
ATOM 807 C CA . ARG A 1 105 ? 12.713 1.412 -3.254 1.00 67.56 105 ARG A CA 1
ATOM 808 C C . ARG A 1 105 ? 12.598 2.355 -4.453 1.00 67.56 105 ARG A C 1
ATOM 810 O O . ARG A 1 105 ? 12.077 1.953 -5.485 1.00 67.56 105 ARG A O 1
ATOM 817 N N . LYS A 1 106 ? 13.035 3.600 -4.278 1.00 56.12 106 LYS A N 1
ATOM 818 C CA . LYS A 1 106 ? 13.229 4.561 -5.369 1.00 56.12 106 LYS A CA 1
ATOM 819 C C . LYS A 1 106 ? 14.673 4.530 -5.835 1.00 56.12 106 LYS A C 1
ATOM 821 O O . LYS A 1 106 ? 15.534 4.244 -4.969 1.00 56.12 106 LYS A O 1
#

Radius of gyration: 13.73 Å; chains: 1; bounding box: 31×39×38 Å

InterPro domains:
  IPR001471 AP2/ERF domain [PS51032] (33-96)
  IPR016177 DNA-binding domain superfamily [SSF54171] (34-79)
  IPR036955 AP2/ERF domain superfamily [G3DSA:3.30.730.10] (35-82)

Secondary structure (DSSP, 8-state):
--PPPHHHHHHHHHHHHHHHHHHHHTTTS--PPPTTEEE-TTSPEEEEEEETTEEEEEEEESSHHHHHHHHHHHHHHHHT-SS--HHHHHHHHHHHHHHHHHHS--

Sequence (106 aa):
KSKLDPLENDKINAAIAAVKKSDRKSAGKEMTLPRGVTVRPSGKWQAQLYYAGKSRYIGVFESREDACYAYEVARQILVSCKEPKDGEVEVNINLARKAAFAGVRK

pLDDT: mean 83.46, std 12.51, range [42.97, 95.19]

Foldseek 3Di:
DPPDPPVLVVLLVVLLVVLVVVVVVCVPPDDDQDPQWDADPVRWIWGWDDAPNDIATQDIHNDSVLNRSLNSSLCSLRVVPPHDDPVVRVVSSVSSSVSSVVSRDD